Protein AF-A0A2T4VRH9-F1 (afdb_monomer_lite)

Structure (mmCIF, N/CA/C/O backbone):
data_AF-A0A2T4VRH9-F1
#
_entry.id   AF-A0A2T4VRH9-F1
#
loop_
_atom_site.group_PDB
_atom_site.id
_atom_site.type_symbol
_atom_site.label_atom_id
_atom_site.label_alt_id
_atom_site.label_comp_id
_atom_site.label_asym_id
_atom_site.label_entity_id
_atom_site.label_seq_id
_atom_site.pdbx_PDB_ins_code
_atom_site.Cartn_x
_atom_site.Cartn_y
_atom_site.Cartn_z
_atom_site.occupancy
_atom_site.B_iso_or_equiv
_atom_site.auth_seq_id
_atom_site.auth_comp_id
_atom_site.auth_asym_id
_atom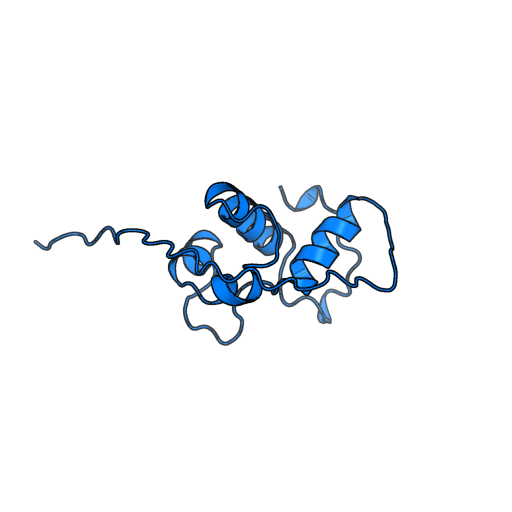_site.auth_atom_id
_atom_site.pdbx_PDB_model_num
ATOM 1 N N . MET A 1 1 ? -7.687 -0.387 -12.146 1.00 57.81 1 MET A N 1
ATOM 2 C CA . MET A 1 1 ? -6.963 0.775 -11.576 1.00 57.81 1 MET A CA 1
ATOM 3 C C . MET A 1 1 ? -5.468 0.502 -11.427 1.00 57.81 1 MET A C 1
ATOM 5 O O . MET A 1 1 ? -4.696 1.220 -12.039 1.00 57.81 1 MET A O 1
ATOM 9 N N . ALA A 1 2 ? -5.035 -0.546 -10.714 1.00 66.88 2 ALA A N 1
ATOM 10 C CA . ALA A 1 2 ? -3.599 -0.828 -10.547 1.00 66.88 2 ALA A CA 1
ATOM 11 C C . ALA A 1 2 ? -2.840 -1.174 -11.846 1.00 66.88 2 ALA A C 1
ATOM 13 O O . ALA A 1 2 ? -1.658 -0.877 -11.940 1.00 66.88 2 ALA A O 1
ATOM 14 N N . ALA A 1 3 ? -3.512 -1.731 -12.862 1.00 74.62 3 ALA A N 1
ATOM 15 C CA . ALA A 1 3 ? -2.897 -2.069 -14.153 1.00 74.62 3 ALA A CA 1
ATOM 16 C C . ALA A 1 3 ? -2.304 -0.860 -14.909 1.00 74.62 3 ALA A C 1
ATOM 18 O O . ALA A 1 3 ? -1.470 -1.041 -15.788 1.00 74.62 3 ALA A O 1
ATOM 19 N N . CYS A 1 4 ? -2.714 0.366 -14.563 1.00 80.94 4 CYS A N 1
ATOM 20 C CA . CYS A 1 4 ? -2.211 1.593 -15.183 1.00 80.94 4 CYS A CA 1
ATOM 21 C C . CYS A 1 4 ? -0.921 2.118 -14.527 1.00 80.94 4 CYS A C 1
ATOM 23 O O . CYS A 1 4 ? -0.368 3.106 -15.000 1.00 80.94 4 CYS A O 1
ATOM 25 N N . ILE A 1 5 ? -0.469 1.508 -13.425 1.00 81.88 5 ILE A N 1
ATOM 26 C CA . ILE A 1 5 ? 0.742 1.903 -12.699 1.00 81.88 5 ILE A CA 1
ATOM 27 C C . ILE A 1 5 ? 1.784 0.803 -12.916 1.00 81.88 5 ILE A C 1
ATOM 29 O O . ILE A 1 5 ? 1.669 -0.256 -12.294 1.00 81.88 5 ILE A O 1
ATOM 33 N N . PRO A 1 6 ? 2.798 1.032 -13.772 1.00 81.69 6 PRO A N 1
ATOM 34 C CA . PRO A 1 6 ? 3.869 0.072 -13.978 1.00 81.69 6 PRO A CA 1
ATOM 35 C C . PRO A 1 6 ? 4.541 -0.295 -12.655 1.00 81.69 6 PRO A C 1
ATOM 37 O O . PRO A 1 6 ? 4.851 0.567 -11.824 1.00 81.69 6 PRO A O 1
ATOM 40 N N . ASP A 1 7 ? 4.777 -1.588 -12.464 1.00 86.81 7 ASP A N 1
ATOM 41 C CA . ASP A 1 7 ? 5.459 -2.103 -11.288 1.00 86.81 7 ASP A CA 1
ATOM 42 C C . ASP A 1 7 ? 6.772 -2.776 -11.689 1.00 86.81 7 ASP A C 1
ATOM 44 O O . ASP A 1 7 ? 6.798 -3.939 -12.069 1.00 86.81 7 ASP A O 1
ATOM 48 N N . ALA A 1 8 ? 7.863 -2.010 -11.635 1.00 86.19 8 ALA A N 1
ATOM 49 C CA . ALA A 1 8 ? 9.213 -2.486 -11.940 1.00 86.19 8 ALA A CA 1
ATOM 50 C C . ALA A 1 8 ? 9.922 -3.117 -10.724 1.00 86.19 8 ALA A C 1
ATOM 52 O O . ALA A 1 8 ? 11.122 -3.381 -10.777 1.00 86.19 8 ALA A O 1
ATOM 53 N N . ARG A 1 9 ? 9.217 -3.293 -9.598 1.00 89.06 9 ARG A N 1
ATOM 54 C CA . ARG A 1 9 ? 9.775 -3.928 -8.397 1.00 89.06 9 ARG A CA 1
ATOM 55 C C . ARG A 1 9 ? 9.956 -5.425 -8.647 1.00 89.06 9 ARG A C 1
ATOM 57 O O . ARG A 1 9 ? 9.133 -6.041 -9.315 1.00 89.06 9 ARG A O 1
ATOM 64 N N . ASP A 1 10 ? 10.993 -6.008 -8.053 1.00 90.06 10 ASP A N 1
ATOM 65 C CA . ASP A 1 10 ? 11.158 -7.462 -8.009 1.00 90.06 10 ASP A CA 1
ATOM 66 C C . ASP A 1 10 ? 9.950 -8.094 -7.288 1.00 90.06 10 ASP A C 1
ATOM 68 O O . ASP A 1 10 ? 9.761 -7.804 -6.100 1.00 90.06 10 ASP A O 1
ATOM 72 N N . PRO A 1 11 ? 9.146 -8.947 -7.956 1.00 89.00 11 PRO A N 1
ATOM 73 C CA . PRO A 1 11 ? 7.957 -9.559 -7.366 1.00 89.00 11 PRO A CA 1
ATOM 74 C C . PRO A 1 11 ? 8.237 -10.347 -6.083 1.00 89.00 11 PRO A C 1
ATOM 76 O O . PRO A 1 11 ? 7.381 -10.383 -5.203 1.00 89.00 11 PRO A O 1
ATOM 79 N N . SER A 1 12 ? 9.432 -10.931 -5.938 1.00 91.38 12 SER A N 1
ATOM 80 C CA . SER A 1 12 ? 9.825 -11.679 -4.735 1.00 91.38 12 SER A CA 1
ATOM 81 C C . SER A 1 12 ? 9.992 -10.785 -3.500 1.00 91.38 12 SER A C 1
ATOM 83 O O . SER A 1 12 ? 9.875 -11.248 -2.367 1.00 91.38 12 SER A O 1
ATOM 85 N N . CYS A 1 13 ? 10.206 -9.484 -3.714 1.00 88.50 13 CYS A N 1
ATOM 86 C CA . CYS A 1 13 ? 10.353 -8.474 -2.671 1.00 88.50 13 CYS A CA 1
ATOM 87 C C . CYS A 1 13 ? 9.060 -7.667 -2.432 1.00 88.50 13 CYS A C 1
ATOM 89 O O . CYS A 1 13 ? 9.055 -6.724 -1.631 1.00 88.50 13 CYS A O 1
ATOM 91 N N . VAL A 1 14 ? 7.962 -7.973 -3.138 1.00 91.38 14 VAL A N 1
ATOM 92 C CA . VAL A 1 14 ? 6.704 -7.221 -3.030 1.00 91.38 14 VAL A CA 1
ATOM 93 C C . VAL A 1 14 ? 5.835 -7.786 -1.911 1.00 91.38 14 VAL A C 1
ATOM 95 O O . VAL A 1 14 ? 5.153 -8.790 -2.069 1.00 91.38 14 VAL A O 1
ATOM 98 N N . VAL A 1 15 ? 5.806 -7.064 -0.789 1.00 92.44 15 VAL A N 1
ATOM 99 C CA . VAL A 1 15 ? 4.869 -7.327 0.319 1.00 92.44 15 VAL A CA 1
ATOM 100 C C . VAL A 1 15 ? 3.517 -6.640 0.091 1.00 92.44 15 VAL A C 1
ATOM 102 O O . VAL A 1 15 ? 2.475 -7.207 0.390 1.00 92.44 15 VAL A O 1
ATOM 105 N N . HIS A 1 16 ? 3.532 -5.423 -0.466 1.00 93.62 16 HIS A N 1
ATOM 106 C CA . HIS A 1 16 ? 2.339 -4.596 -0.673 1.00 93.62 16 HIS A CA 1
ATOM 107 C C . HIS A 1 16 ? 2.095 -4.350 -2.161 1.00 93.62 16 HIS A C 1
ATOM 109 O O . HIS A 1 16 ? 2.918 -3.727 -2.857 1.00 93.62 16 HIS A O 1
ATOM 115 N N . THR A 1 17 ? 0.944 -4.811 -2.647 1.00 92.56 17 THR A N 1
ATOM 116 C CA . THR A 1 17 ? 0.557 -4.653 -4.054 1.00 92.56 17 THR A CA 1
ATOM 117 C C . THR A 1 17 ? 0.307 -3.182 -4.395 1.00 92.56 17 THR A C 1
ATOM 119 O O . THR A 1 17 ? -0.052 -2.377 -3.534 1.00 92.56 17 THR A O 1
ATOM 122 N N . ARG A 1 18 ? 0.456 -2.802 -5.673 1.00 92.75 18 ARG A N 1
ATOM 123 C CA . ARG A 1 18 ? 0.088 -1.444 -6.118 1.00 92.75 18 ARG A CA 1
ATOM 124 C C . ARG A 1 18 ? -1.377 -1.126 -5.841 1.00 92.75 18 ARG A C 1
ATOM 126 O O . ARG A 1 18 ? -1.690 0.005 -5.489 1.00 92.75 18 ARG A O 1
ATOM 133 N N . LEU A 1 19 ? -2.261 -2.114 -5.970 1.00 93.44 19 LEU A N 1
ATOM 134 C CA . LEU A 1 19 ? -3.683 -1.936 -5.692 1.00 93.44 19 LEU A CA 1
ATOM 135 C C . LEU A 1 19 ? -3.935 -1.581 -4.223 1.00 93.44 19 LEU A C 1
ATOM 137 O O . LEU A 1 19 ? -4.646 -0.617 -3.953 1.00 93.44 19 LEU A O 1
ATOM 141 N N . GLU A 1 20 ? -3.325 -2.321 -3.296 1.00 95.00 20 GLU A N 1
ATOM 142 C CA . GLU A 1 20 ? -3.408 -2.049 -1.857 1.00 95.00 20 GLU A CA 1
ATOM 143 C C . GLU A 1 20 ? -2.881 -0.647 -1.529 1.00 95.00 20 GLU A C 1
ATOM 145 O O . GLU A 1 20 ? -3.575 0.137 -0.887 1.00 95.00 20 GLU A O 1
ATOM 150 N N . GLN A 1 21 ? -1.694 -0.293 -2.035 1.00 94.56 21 GLN A N 1
ATOM 151 C CA . GLN A 1 21 ? -1.086 1.017 -1.782 1.00 94.56 21 GLN A CA 1
ATOM 152 C C . GLN A 1 21 ? -1.950 2.175 -2.297 1.00 94.56 21 GLN A C 1
ATOM 154 O O . GLN A 1 21 ? -2.090 3.193 -1.621 1.00 94.56 21 GLN A O 1
ATOM 159 N N . VAL A 1 22 ? -2.548 2.027 -3.485 1.00 94.31 22 VAL A N 1
ATOM 160 C CA . VAL A 1 22 ? -3.437 3.042 -4.069 1.00 94.31 22 VAL A CA 1
ATOM 161 C C . VAL A 1 22 ? -4.725 3.172 -3.261 1.00 94.31 22 VAL A C 1
ATOM 163 O O . VAL A 1 22 ? -5.135 4.292 -2.970 1.00 94.31 22 VAL A O 1
ATOM 166 N N . ARG A 1 23 ? -5.343 2.058 -2.855 1.00 95.19 23 ARG A N 1
ATOM 167 C CA . ARG A 1 23 ? -6.539 2.071 -1.997 1.00 95.19 23 ARG A CA 1
ATOM 168 C C . ARG A 1 23 ? -6.266 2.764 -0.674 1.00 95.19 23 ARG A C 1
ATOM 170 O O . ARG A 1 23 ? -6.962 3.717 -0.336 1.00 95.19 23 ARG A O 1
ATOM 177 N N . GLN A 1 24 ? -5.203 2.345 0.012 1.00 95.44 24 GLN A N 1
ATOM 178 C CA . GLN A 1 24 ? -4.766 2.964 1.257 1.00 95.44 24 GLN A CA 1
ATOM 179 C C . GLN A 1 24 ? -4.613 4.473 1.083 1.00 95.44 24 GLN A C 1
ATOM 181 O O . GLN A 1 24 ? -5.078 5.238 1.927 1.00 95.44 24 GLN A O 1
ATOM 186 N N . ARG A 1 25 ? -4.010 4.915 -0.025 1.00 93.56 25 ARG A N 1
ATOM 187 C CA . ARG A 1 25 ? -3.800 6.338 -0.267 1.00 93.56 25 ARG A CA 1
ATOM 188 C C . ARG A 1 25 ? -5.092 7.100 -0.527 1.00 93.56 25 ARG A C 1
ATOM 190 O O . ARG A 1 25 ? -5.288 8.157 0.061 1.00 93.56 25 ARG A O 1
ATOM 197 N N . VAL A 1 26 ? -5.979 6.559 -1.358 1.00 93.56 26 VAL A N 1
ATOM 198 C CA . VAL A 1 26 ? -7.290 7.163 -1.636 1.00 93.56 26 VAL A CA 1
ATOM 199 C C . VAL A 1 26 ? -8.099 7.322 -0.350 1.00 93.56 26 VAL A C 1
ATOM 201 O O . VAL A 1 26 ? -8.645 8.395 -0.107 1.00 93.56 26 VAL A O 1
ATOM 204 N N . TYR A 1 27 ? -8.119 6.303 0.510 1.00 95.06 27 TYR A N 1
ATOM 205 C CA . TYR A 1 27 ? -8.833 6.385 1.782 1.00 95.06 27 TYR A CA 1
ATOM 206 C C . TYR A 1 27 ? -8.182 7.356 2.764 1.00 95.06 27 TYR A C 1
ATOM 208 O O . TYR A 1 27 ? -8.890 8.125 3.399 1.00 95.06 27 TYR A O 1
ATOM 216 N N . GLN A 1 28 ? -6.852 7.393 2.855 1.00 93.19 28 GLN A N 1
ATOM 217 C CA . GLN A 1 28 ? -6.160 8.379 3.692 1.00 93.19 28 GLN A CA 1
ATOM 218 C C . GLN A 1 28 ? -6.451 9.817 3.247 1.00 93.19 28 GLN A C 1
ATOM 220 O O . GLN A 1 28 ? -6.745 10.652 4.094 1.00 93.19 28 GLN A O 1
ATOM 225 N N . MET A 1 29 ? -6.460 10.095 1.939 1.00 90.38 29 MET A N 1
ATOM 226 C CA . MET A 1 29 ? -6.857 11.409 1.420 1.00 90.38 29 MET A CA 1
ATOM 227 C C . MET A 1 29 ? -8.314 11.738 1.772 1.00 90.38 29 MET A C 1
ATOM 229 O O . MET A 1 29 ? -8.598 12.841 2.230 1.00 90.38 29 MET A O 1
ATOM 233 N N . ALA A 1 30 ? -9.231 10.775 1.627 1.00 91.06 30 ALA A N 1
ATOM 234 C CA . ALA A 1 30 ? -10.639 10.958 1.988 1.00 91.06 30 ALA A CA 1
ATOM 235 C C . ALA A 1 30 ? -10.857 11.202 3.496 1.00 91.06 30 ALA A C 1
ATOM 237 O O . ALA A 1 30 ? -11.816 11.865 3.877 1.00 91.06 30 ALA A O 1
ATOM 238 N N . LEU A 1 31 ? -9.964 10.690 4.347 1.00 87.69 31 LEU A N 1
ATOM 239 C CA . LEU A 1 31 ? -9.975 10.889 5.799 1.00 87.69 31 LEU A CA 1
ATOM 240 C C . LEU A 1 31 ? -9.279 12.189 6.248 1.00 87.69 31 LEU A C 1
ATOM 242 O O . LEU A 1 31 ? -9.229 12.460 7.445 1.00 87.69 31 LEU A O 1
ATOM 246 N N . GLY A 1 32 ? -8.749 12.992 5.317 1.00 86.94 32 GLY A N 1
ATOM 247 C CA . GLY A 1 32 ? -8.032 14.238 5.618 1.00 86.94 32 GLY A CA 1
ATOM 248 C C . GLY A 1 32 ? -6.535 14.065 5.905 1.00 86.94 32 GLY A C 1
ATOM 249 O O . GLY A 1 32 ? -5.873 15.024 6.289 1.00 86.94 32 GLY A O 1
ATOM 250 N N . SER A 1 33 ? -5.974 12.872 5.693 1.00 83.00 33 SER A N 1
ATOM 251 C CA . SER A 1 33 ? -4.527 12.619 5.760 1.00 83.00 33 SER A CA 1
ATOM 252 C C . SER A 1 33 ? -3.878 12.884 4.396 1.00 83.00 33 SER A C 1
ATOM 254 O O . SER A 1 33 ? -3.532 11.970 3.634 1.00 83.00 33 SER A O 1
ATOM 256 N N . GLU A 1 34 ? -3.742 14.172 4.081 1.00 79.75 34 GLU A N 1
ATOM 257 C CA . GLU A 1 34 ? -3.223 14.679 2.804 1.00 79.75 34 GLU A CA 1
ATOM 258 C C . GLU A 1 34 ? -1.738 14.382 2.608 1.00 79.75 34 GLU A C 1
ATOM 260 O O . GLU A 1 34 ? -1.327 14.017 1.511 1.00 79.75 34 GLU A O 1
ATOM 265 N N . ASP A 1 35 ? -0.940 14.440 3.672 1.00 76.81 35 ASP A N 1
ATOM 266 C CA . ASP A 1 35 ? 0.468 14.059 3.654 1.00 76.81 35 ASP A CA 1
ATOM 267 C C . ASP A 1 35 ? 0.605 12.616 4.157 1.00 76.81 35 ASP A C 1
ATOM 269 O O . ASP A 1 35 ? -0.046 12.217 5.116 1.00 76.81 35 ASP A O 1
ATOM 273 N N . CYS A 1 36 ? 1.468 11.789 3.554 1.00 80.81 36 CYS A N 1
ATOM 274 C CA . CYS A 1 36 ? 1.672 10.392 3.988 1.00 80.81 36 CYS A CA 1
ATOM 275 C C . CYS A 1 36 ? 2.157 10.238 5.458 1.00 80.81 36 CYS A C 1
ATOM 277 O O . CYS A 1 36 ? 2.430 9.120 5.894 1.00 80.81 36 CYS A O 1
ATOM 279 N N . ASN A 1 37 ? 2.342 11.322 6.217 1.00 85.25 37 ASN A N 1
ATOM 280 C CA . ASN A 1 37 ? 2.940 11.345 7.556 1.00 85.25 37 ASN A CA 1
ATOM 281 C C . ASN A 1 37 ? 2.221 10.434 8.570 1.00 85.25 37 ASN A C 1
ATOM 283 O O . ASN A 1 37 ? 2.895 9.763 9.353 1.00 85.25 37 ASN A O 1
ATOM 287 N N . ASP A 1 38 ? 0.895 10.337 8.495 1.00 88.38 38 ASP A N 1
ATOM 288 C CA . ASP A 1 38 ? 0.076 9.537 9.408 1.00 88.38 38 ASP A CA 1
ATOM 289 C C . ASP A 1 38 ? 0.051 8.053 9.034 1.00 88.38 38 ASP A C 1
ATOM 291 O O . ASP A 1 38 ? -0.358 7.209 9.833 1.00 88.38 38 ASP A O 1
ATOM 295 N N . ALA A 1 39 ? 0.542 7.687 7.845 1.00 91.56 39 ALA A N 1
ATOM 296 C CA . ALA A 1 39 ? 0.480 6.315 7.350 1.00 91.56 39 ALA A CA 1
ATOM 297 C C . ALA A 1 39 ? 1.232 5.316 8.241 1.00 91.56 39 ALA A C 1
ATOM 299 O O . ALA A 1 39 ? 0.894 4.135 8.252 1.00 91.56 39 ALA A O 1
ATOM 300 N N . HIS A 1 40 ? 2.238 5.763 9.002 1.00 90.69 40 HIS A N 1
ATOM 301 C CA . HIS A 1 40 ? 2.914 4.894 9.967 1.00 90.69 40 HIS A CA 1
ATOM 302 C C . HIS A 1 40 ? 1.990 4.454 11.110 1.00 90.69 40 HIS A C 1
ATOM 304 O O . HIS A 1 40 ? 2.086 3.311 11.544 1.00 90.69 40 HIS A O 1
ATOM 310 N N . THR A 1 41 ? 1.092 5.329 11.559 1.00 90.50 41 THR A N 1
ATOM 311 C CA . THR A 1 41 ? 0.112 5.025 12.607 1.00 90.50 41 THR A CA 1
ATOM 312 C C . THR A 1 41 ? -1.103 4.329 12.001 1.00 90.50 41 THR A C 1
ATOM 314 O O . THR A 1 41 ? -1.461 3.227 12.408 1.00 90.50 41 THR A O 1
ATOM 317 N N . LEU A 1 42 ? -1.672 4.913 10.941 1.00 92.00 42 LEU A N 1
ATOM 318 C CA . LEU A 1 42 ? -2.911 4.447 10.318 1.00 92.00 42 LEU A CA 1
ATOM 319 C C . LEU A 1 42 ? -2.813 3.041 9.716 1.00 92.00 42 LEU A C 1
ATOM 321 O O . LEU A 1 42 ? -3.829 2.375 9.547 1.00 92.00 42 LEU A O 1
ATOM 325 N N . ARG A 1 43 ? -1.608 2.547 9.406 1.00 93.31 43 ARG A N 1
ATOM 326 C CA . ARG A 1 43 ? -1.436 1.188 8.867 1.00 93.31 43 ARG A CA 1
ATOM 327 C C . ARG A 1 43 ? -1.933 0.073 9.794 1.00 93.31 43 ARG A C 1
ATOM 329 O O . ARG A 1 43 ? -2.110 -1.054 9.327 1.00 93.31 43 ARG A O 1
ATOM 336 N N . HIS A 1 44 ? -2.100 0.373 11.082 1.00 93.69 44 HIS A N 1
ATOM 337 C CA . HIS A 1 44 ? -2.576 -0.550 12.109 1.00 93.69 44 HIS A CA 1
ATOM 338 C C . HIS A 1 44 ? -4.067 -0.383 12.434 1.00 93.69 44 HIS A C 1
ATOM 340 O O . HIS A 1 44 ? -4.598 -1.175 13.206 1.00 93.69 44 HIS A O 1
ATOM 346 N N . GLU A 1 45 ? -4.744 0.607 11.847 1.00 93.44 45 GLU A N 1
ATOM 347 C CA . GLU A 1 45 ? -6.169 0.836 12.078 1.00 93.44 45 GLU A CA 1
ATOM 348 C C . GLU A 1 45 ? -7.006 -0.238 11.381 1.00 93.44 45 GLU A C 1
ATOM 350 O O . GLU A 1 45 ? -7.013 -0.334 10.149 1.00 93.44 45 GLU A O 1
ATOM 355 N N . SER A 1 46 ? -7.753 -1.025 12.161 1.00 94.06 46 SER A N 1
ATOM 356 C CA . SER A 1 46 ? -8.547 -2.148 11.649 1.00 94.06 46 SER A CA 1
ATOM 357 C C . SER A 1 46 ? -9.559 -1.710 10.589 1.00 94.06 46 SER A C 1
ATOM 359 O O . SER A 1 46 ? -9.750 -2.408 9.598 1.00 94.06 46 SER A O 1
ATOM 361 N N . ALA A 1 47 ? -10.170 -0.530 10.744 1.00 93.12 47 ALA A N 1
ATOM 362 C CA . ALA A 1 47 ? -11.116 0.006 9.764 1.00 93.12 47 ALA A CA 1
ATOM 363 C C . ALA A 1 47 ? -10.447 0.285 8.408 1.00 93.12 47 ALA A C 1
ATOM 365 O O . ALA A 1 47 ? -11.003 -0.042 7.359 1.00 93.12 47 ALA A O 1
ATOM 366 N N . LEU A 1 48 ? -9.233 0.844 8.421 1.00 93.44 48 LEU A N 1
ATOM 367 C CA . LEU A 1 48 ? -8.487 1.120 7.196 1.00 93.44 48 LEU A CA 1
ATOM 368 C C . LEU A 1 48 ? -7.976 -0.173 6.549 1.00 93.44 48 LEU A C 1
ATOM 370 O O . LEU A 1 48 ? -7.988 -0.287 5.325 1.00 93.44 48 LEU A O 1
ATOM 374 N N . GLN A 1 49 ? -7.565 -1.154 7.359 1.00 94.62 49 GLN A N 1
ATOM 375 C CA . GLN A 1 49 ? -7.176 -2.486 6.890 1.00 94.62 49 GLN A CA 1
ATOM 376 C C . GLN A 1 49 ? -8.341 -3.172 6.170 1.00 94.62 49 GLN A C 1
ATOM 378 O O . GLN A 1 49 ? -8.186 -3.549 5.011 1.00 94.62 49 GLN A O 1
ATOM 383 N N . VAL A 1 50 ? -9.526 -3.218 6.792 1.00 95.31 50 VAL A N 1
ATOM 384 C CA . VAL A 1 50 ? -10.742 -3.779 6.180 1.00 95.31 50 VAL A CA 1
ATOM 385 C C . VAL A 1 50 ? -11.097 -3.054 4.884 1.00 95.31 50 VAL A C 1
ATOM 387 O O . VAL A 1 50 ? -11.350 -3.708 3.877 1.00 95.31 50 VAL A O 1
ATOM 390 N N . ALA A 1 51 ? -11.061 -1.718 4.869 1.00 94.75 51 ALA A N 1
ATOM 391 C CA . ALA A 1 51 ? -11.344 -0.943 3.659 1.00 94.75 51 ALA A CA 1
ATOM 392 C C . ALA A 1 51 ? -10.382 -1.273 2.501 1.00 94.75 51 ALA A C 1
ATOM 394 O O . ALA A 1 51 ? -10.757 -1.179 1.335 1.00 94.75 51 ALA A O 1
ATOM 395 N N . CYS A 1 52 ? -9.146 -1.672 2.808 1.00 95.12 52 CYS A N 1
ATOM 396 C CA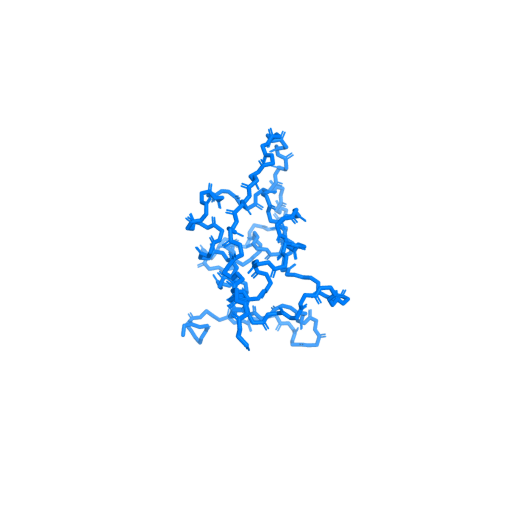 . CYS A 1 52 ? -8.129 -2.036 1.822 1.00 95.12 52 CYS A CA 1
ATOM 397 C C . CYS A 1 52 ? -8.117 -3.530 1.447 1.00 95.12 52 CYS A C 1
ATOM 399 O O . CYS A 1 52 ? -7.204 -3.938 0.729 1.00 95.12 52 CYS A O 1
ATOM 401 N N . ASP A 1 53 ? -9.095 -4.324 1.895 1.00 93.81 53 ASP A N 1
ATOM 402 C CA . ASP A 1 53 ? -9.127 -5.792 1.779 1.00 93.81 53 ASP A CA 1
ATOM 403 C C . ASP A 1 53 ? -7.963 -6.499 2.512 1.00 93.81 53 ASP A C 1
ATOM 405 O O . ASP A 1 53 ? -7.496 -7.561 2.099 1.00 93.81 53 ASP A O 1
ATOM 409 N N . VAL A 1 54 ? -7.475 -5.917 3.613 1.00 92.75 54 VAL A N 1
ATOM 410 C CA . VAL A 1 54 ? -6.430 -6.494 4.472 1.00 92.75 54 VAL A CA 1
ATOM 411 C C . VAL A 1 54 ? -7.040 -7.012 5.769 1.00 92.75 54 VAL A C 1
ATOM 413 O O . VAL A 1 54 ? -7.810 -6.319 6.434 1.00 92.75 54 VAL A O 1
ATOM 416 N N . VAL A 1 55 ? -6.664 -8.234 6.156 1.00 92.81 55 VAL A N 1
ATOM 417 C CA . VAL A 1 55 ? -7.121 -8.854 7.407 1.00 92.81 55 VAL A CA 1
ATOM 418 C C . VAL A 1 55 ? -6.548 -8.092 8.609 1.00 92.81 55 VAL A C 1
ATOM 420 O O . VAL A 1 55 ? -5.317 -7.973 8.718 1.00 92.81 55 VAL A O 1
ATOM 423 N N . PRO A 1 56 ? -7.402 -7.608 9.531 1.00 91.06 56 PRO A N 1
ATOM 424 C CA . PRO A 1 56 ? -6.932 -6.929 10.725 1.00 91.06 56 PRO A CA 1
ATOM 425 C C . PRO A 1 56 ? -6.088 -7.810 11.634 1.00 91.06 56 PRO A C 1
ATOM 427 O O . PRO A 1 56 ? -6.275 -9.022 11.686 1.00 91.06 56 PRO A O 1
ATOM 430 N N . HIS A 1 57 ? -5.159 -7.192 12.366 1.00 84.62 57 HIS A N 1
ATOM 431 C CA . HIS A 1 57 ? -4.230 -7.885 13.275 1.00 84.62 57 HIS A CA 1
ATOM 432 C C . HIS A 1 57 ? -3.341 -8.950 12.605 1.00 84.62 57 HIS A C 1
ATOM 434 O O . HIS A 1 57 ? -2.707 -9.749 13.295 1.00 84.62 57 HIS A O 1
ATOM 440 N N . SER A 1 58 ? -3.258 -8.959 11.271 1.00 82.88 58 SER A N 1
ATOM 441 C CA . SER A 1 58 ? -2.295 -9.791 10.555 1.00 82.88 58 SER A CA 1
ATOM 442 C C . SER A 1 58 ? -0.857 -9.338 10.831 1.00 82.88 58 SER A C 1
ATOM 444 O O . SER A 1 58 ? -0.592 -8.196 11.218 1.00 82.88 58 SER A O 1
ATOM 446 N N . SER A 1 59 ? 0.099 -10.240 10.605 1.00 85.44 59 SER A N 1
ATOM 447 C CA . SER A 1 59 ? 1.531 -9.951 10.755 1.00 85.44 59 SER A CA 1
ATOM 448 C C . SER A 1 59 ? 2.053 -8.914 9.751 1.00 85.44 59 SER A C 1
ATOM 450 O O . SER A 1 59 ? 3.128 -8.355 9.967 1.00 85.44 59 SER A O 1
ATOM 452 N N . SER A 1 60 ? 1.301 -8.631 8.679 1.00 88.12 60 SER A N 1
ATOM 453 C CA . SER A 1 60 ? 1.654 -7.666 7.635 1.00 88.12 60 SER A CA 1
ATOM 454 C C . SER A 1 60 ? 0.623 -6.527 7.568 1.00 88.12 60 SER A C 1
ATOM 456 O O . SER A 1 60 ? -0.337 -6.598 6.800 1.00 88.12 60 SER A O 1
ATOM 458 N N . PRO A 1 61 ? 0.791 -5.462 8.375 1.00 93.44 61 PRO A N 1
ATOM 459 C CA . PRO A 1 61 ? -0.075 -4.286 8.318 1.00 93.44 61 PRO A CA 1
ATOM 460 C C . PRO A 1 61 ? 0.163 -3.510 7.020 1.00 93.44 61 PRO A C 1
ATOM 462 O O . PRO A 1 61 ? 1.220 -3.658 6.410 1.00 93.44 61 PRO A O 1
ATOM 465 N N . LEU A 1 62 ? -0.759 -2.613 6.651 1.00 95.75 62 LEU A N 1
ATOM 466 C CA . LEU A 1 62 ? -0.707 -1.807 5.418 1.00 95.75 62 LEU A CA 1
ATOM 467 C C . LEU A 1 62 ? 0.639 -1.100 5.187 1.00 95.75 62 LEU A C 1
ATOM 469 O O . LEU A 1 62 ? 1.470 -0.973 6.091 1.00 95.75 62 LEU A O 1
ATOM 473 N N . SER A 1 63 ? 0.855 -0.572 3.983 1.00 95.25 63 SER A N 1
ATOM 474 C CA . SER A 1 63 ? 2.110 0.101 3.643 1.00 95.25 63 SER A CA 1
ATOM 475 C C . SER A 1 63 ? 2.464 1.228 4.616 1.00 95.25 63 SER A C 1
ATOM 477 O O . SER A 1 63 ? 1.647 2.069 4.990 1.00 95.25 63 SER A O 1
ATOM 479 N N . SER A 1 64 ? 3.733 1.255 5.015 1.00 93.12 64 SER A N 1
ATOM 480 C CA . SER A 1 64 ? 4.304 2.336 5.813 1.00 93.12 64 SER A CA 1
ATOM 481 C C . SER A 1 64 ? 4.469 3.623 4.995 1.00 93.12 64 SER A C 1
ATOM 483 O O . SER A 1 64 ? 4.545 3.591 3.765 1.00 93.12 64 SER A O 1
ATOM 485 N N . GLN A 1 65 ? 4.628 4.758 5.681 1.00 93.69 65 GLN A N 1
ATOM 486 C CA . GLN A 1 65 ? 4.916 6.059 5.067 1.00 93.69 65 GLN A CA 1
ATOM 487 C C . GLN A 1 65 ? 6.034 6.034 3.993 1.00 93.69 65 GLN A C 1
ATOM 489 O O . GLN A 1 65 ? 5.775 6.503 2.882 1.00 93.69 65 GLN A O 1
ATOM 494 N N . PRO A 1 66 ? 7.235 5.454 4.220 1.00 91.06 66 PRO A N 1
ATOM 495 C CA . PRO A 1 66 ? 8.279 5.431 3.189 1.00 91.06 66 PRO A CA 1
ATOM 496 C C . PRO A 1 66 ? 7.904 4.561 1.984 1.00 91.06 66 PRO A C 1
ATOM 498 O O . PRO A 1 66 ? 8.368 4.789 0.868 1.00 91.06 66 PRO A O 1
ATOM 501 N N . THR A 1 67 ? 7.049 3.560 2.186 1.00 91.94 67 THR A N 1
ATOM 502 C CA . THR A 1 67 ? 6.564 2.693 1.112 1.00 91.94 67 THR A CA 1
ATOM 503 C C . THR A 1 67 ? 5.572 3.427 0.210 1.00 91.94 67 THR A C 1
ATOM 505 O O . THR A 1 67 ? 5.699 3.335 -1.011 1.00 91.94 67 THR A O 1
ATOM 508 N N . LEU A 1 68 ? 4.661 4.215 0.787 1.00 92.69 68 LEU A N 1
ATOM 509 C CA . LEU A 1 68 ? 3.749 5.077 0.027 1.00 92.69 68 LEU A CA 1
ATOM 510 C C . LEU A 1 68 ? 4.487 6.226 -0.672 1.00 92.69 68 LEU A C 1
ATOM 512 O O . LEU A 1 68 ? 4.236 6.490 -1.842 1.00 92.69 68 LEU A O 1
ATOM 516 N N . CYS A 1 69 ? 5.481 6.833 -0.021 1.00 89.94 69 CYS A N 1
ATOM 517 C CA . CYS A 1 69 ? 6.302 7.867 -0.653 1.00 89.94 69 CYS A CA 1
ATOM 518 C C . CYS A 1 69 ? 7.047 7.333 -1.894 1.00 89.94 69 CYS A C 1
ATOM 520 O O . CYS A 1 69 ? 7.120 7.999 -2.926 1.00 89.94 69 CYS A O 1
ATOM 522 N N . ARG A 1 70 ? 7.554 6.091 -1.848 1.00 89.38 70 ARG A N 1
ATOM 523 C CA . ARG A 1 70 ? 8.131 5.429 -3.033 1.00 89.38 70 ARG A CA 1
ATOM 524 C C . ARG A 1 70 ? 7.103 5.170 -4.133 1.00 89.38 70 ARG A C 1
ATOM 526 O O . ARG A 1 70 ? 7.470 5.245 -5.300 1.00 89.38 70 ARG A O 1
ATOM 533 N N . LEU A 1 71 ? 5.849 4.853 -3.798 1.00 90.44 71 LEU A N 1
ATOM 534 C CA . LEU A 1 71 ? 4.772 4.782 -4.793 1.00 90.44 71 LEU A CA 1
ATOM 535 C C . LEU A 1 71 ? 4.585 6.137 -5.482 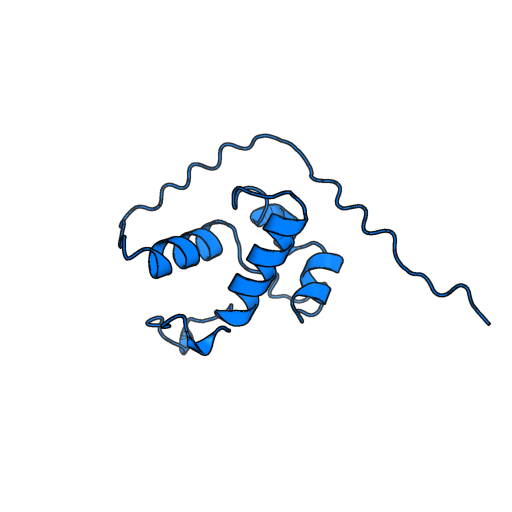1.00 90.44 71 LEU A C 1
ATOM 537 O O . LEU A 1 71 ? 4.637 6.190 -6.707 1.00 90.44 71 LEU A O 1
ATOM 541 N N . GLU A 1 72 ? 4.413 7.211 -4.714 1.00 88.75 72 GLU A N 1
ATOM 542 C CA . GLU A 1 72 ? 4.179 8.559 -5.252 1.00 88.75 72 GLU A CA 1
ATOM 543 C C . GLU A 1 72 ? 5.338 9.016 -6.155 1.00 88.75 72 GLU A C 1
ATOM 545 O O . GLU A 1 72 ? 5.114 9.538 -7.249 1.00 88.75 72 GLU A O 1
ATOM 550 N N . ASN A 1 73 ? 6.580 8.724 -5.754 1.00 86.06 73 ASN A N 1
ATOM 551 C CA . ASN A 1 73 ? 7.773 9.018 -6.552 1.00 86.06 73 ASN A CA 1
ATOM 552 C C . ASN A 1 73 ? 7.945 8.115 -7.784 1.00 86.06 73 ASN A C 1
ATOM 554 O O . ASN A 1 73 ? 8.523 8.523 -8.787 1.00 86.06 73 ASN A O 1
ATOM 558 N N . ALA A 1 74 ? 7.430 6.886 -7.752 1.00 84.19 74 ALA A N 1
ATOM 559 C CA . ALA A 1 74 ? 7.454 6.024 -8.931 1.00 84.19 74 ALA A CA 1
ATOM 560 C C . ALA A 1 74 ? 6.490 6.523 -10.021 1.00 84.19 74 ALA A C 1
ATOM 562 O O . ALA A 1 74 ? 6.789 6.394 -11.204 1.00 84.19 74 ALA A O 1
ATOM 563 N N . VAL A 1 75 ? 5.353 7.112 -9.634 1.00 80.62 75 VAL A N 1
ATOM 564 C CA . VAL A 1 75 ? 4.348 7.632 -10.578 1.00 80.62 75 VAL A CA 1
ATOM 565 C C . VAL A 1 75 ? 4.773 8.974 -11.184 1.00 80.62 75 VAL A C 1
ATOM 567 O O . VAL A 1 75 ? 4.481 9.240 -12.345 1.00 80.62 75 VAL A O 1
ATOM 570 N N . ASN A 1 76 ? 5.487 9.817 -10.431 1.00 71.56 76 ASN A N 1
ATOM 571 C CA . ASN A 1 76 ? 5.898 11.149 -10.891 1.00 71.56 76 ASN A CA 1
ATOM 572 C C . ASN A 1 76 ? 7.194 11.163 -11.737 1.00 71.56 76 ASN A C 1
ATOM 574 O O . ASN A 1 76 ? 7.640 12.235 -12.150 1.00 71.56 76 ASN A O 1
ATOM 578 N N . GLY A 1 77 ? 7.814 10.000 -11.982 1.00 61.19 77 GLY A N 1
ATOM 579 C CA . GLY A 1 77 ? 9.040 9.869 -12.778 1.00 61.19 77 GLY A CA 1
ATOM 580 C C . GLY A 1 77 ? 10.296 10.465 -12.129 1.00 61.19 77 GLY A C 1
ATOM 581 O O . GLY A 1 77 ? 11.360 10.478 -12.747 1.00 61.19 77 GLY A O 1
ATOM 582 N N . ARG A 1 78 ? 10.217 10.950 -10.883 1.00 54.38 78 ARG A N 1
ATOM 583 C CA . ARG A 1 78 ? 11.379 11.430 -10.136 1.00 54.38 78 ARG A CA 1
ATOM 584 C C . ARG A 1 78 ? 11.955 10.264 -9.352 1.00 54.38 78 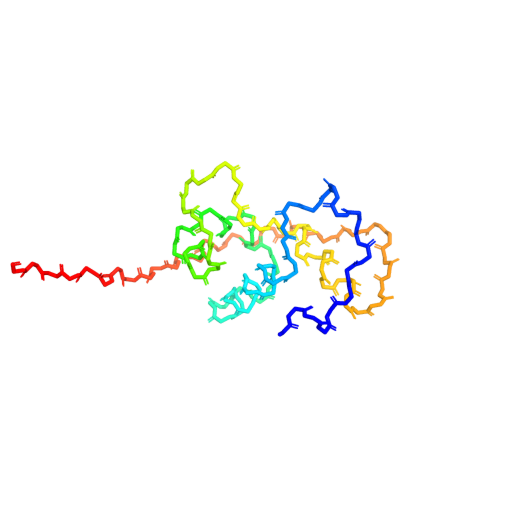ARG A C 1
ATOM 586 O O . ARG A 1 78 ? 11.579 9.999 -8.214 1.00 54.38 78 ARG A O 1
ATOM 593 N N . ALA A 1 79 ? 12.932 9.598 -9.956 1.00 48.53 79 ALA A N 1
ATOM 594 C CA . ALA A 1 79 ? 13.857 8.731 -9.238 1.00 48.53 79 ALA A CA 1
ATOM 595 C C . ALA A 1 79 ? 14.780 9.584 -8.345 1.00 48.53 79 ALA A C 1
ATOM 597 O O . ALA A 1 79 ? 15.985 9.668 -8.563 1.00 48.53 79 ALA A O 1
ATOM 598 N N . THR A 1 80 ? 14.234 10.274 -7.344 1.00 46.84 80 THR A N 1
ATOM 599 C CA . THR A 1 80 ? 15.050 10.903 -6.308 1.00 46.84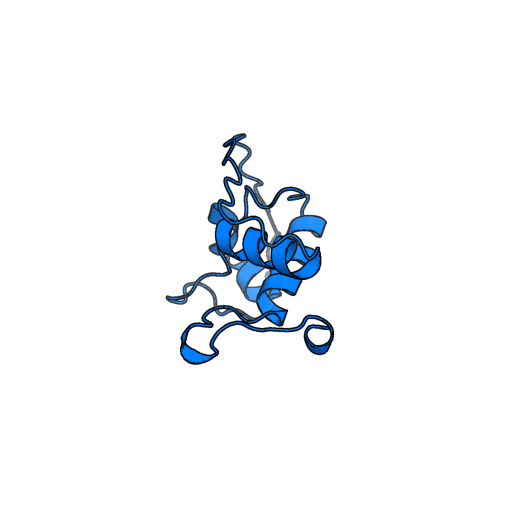 80 THR A CA 1
ATOM 600 C C . THR A 1 80 ? 15.543 9.811 -5.367 1.00 46.84 80 THR A C 1
ATOM 602 O O . THR A 1 80 ? 14.909 9.458 -4.371 1.00 46.84 80 THR A O 1
ATOM 605 N N . GLY A 1 81 ? 16.716 9.262 -5.694 1.00 47.62 81 GLY A N 1
ATOM 606 C CA . GLY A 1 81 ? 17.591 8.663 -4.693 1.00 47.62 81 GLY A CA 1
ATOM 607 C C . GLY A 1 81 ? 17.750 9.647 -3.529 1.00 47.62 81 GLY A C 1
ATOM 608 O O . GLY A 1 81 ? 17.947 10.837 -3.752 1.00 47.62 81 GLY A O 1
ATOM 609 N N . HIS A 1 82 ? 17.621 9.146 -2.299 1.00 47.56 82 HIS A N 1
ATOM 610 C CA . HIS A 1 82 ? 17.501 9.911 -1.046 1.00 47.56 82 HIS A CA 1
ATOM 611 C C . HIS A 1 82 ? 16.138 10.587 -0.812 1.00 47.56 82 HIS A C 1
ATOM 613 O O . HIS A 1 82 ? 16.024 11.800 -0.637 1.00 47.56 82 HIS A O 1
ATOM 619 N N . GLY A 1 83 ? 15.088 9.770 -0.700 1.00 41.59 83 GLY A N 1
ATOM 620 C CA . GLY A 1 83 ? 13.795 10.175 -0.148 1.00 41.59 83 GLY A CA 1
ATOM 621 C C . GLY A 1 83 ? 13.879 10.487 1.348 1.00 41.59 83 GLY A C 1
ATOM 622 O O . GLY A 1 83 ? 13.439 9.700 2.179 1.00 41.59 83 GLY A O 1
ATOM 623 N N . SER A 1 84 ? 14.414 11.654 1.708 1.00 49.50 84 SER A N 1
ATOM 624 C CA . SER A 1 84 ? 14.129 12.268 3.005 1.00 49.50 84 SER A CA 1
ATOM 625 C C . SER A 1 84 ? 12.740 12.900 2.933 1.00 49.50 84 SER A C 1
ATOM 627 O O . SER A 1 84 ? 12.582 14.121 2.858 1.00 49.50 84 SER A O 1
ATOM 629 N N . CYS A 1 85 ? 11.699 12.066 2.949 1.00 46.84 85 CYS A N 1
ATOM 630 C CA . CYS A 1 85 ? 10.405 12.510 3.440 1.00 46.84 85 CYS A CA 1
ATOM 631 C C . CYS A 1 85 ? 10.591 12.777 4.938 1.00 46.84 85 CYS A C 1
ATOM 633 O O . CYS A 1 85 ? 10.418 11.899 5.780 1.00 46.84 85 CYS A O 1
ATOM 635 N N . ARG A 1 86 ? 11.077 13.980 5.266 1.00 46.91 86 ARG A N 1
ATOM 636 C CA . ARG A 1 86 ? 11.238 14.439 6.644 1.00 46.91 86 ARG A CA 1
ATOM 637 C C . ARG A 1 86 ? 9.916 14.205 7.357 1.00 46.91 86 ARG A C 1
ATOM 639 O O . ARG A 1 86 ? 8.940 14.902 7.096 1.00 46.91 86 ARG A O 1
ATOM 646 N N . THR A 1 87 ? 9.905 13.240 8.268 1.00 42.12 87 THR A N 1
ATOM 647 C CA . THR A 1 87 ? 8.838 13.026 9.237 1.00 42.12 87 THR A CA 1
ATOM 648 C C . THR A 1 87 ? 8.796 14.250 10.151 1.00 42.12 87 THR A C 1
ATOM 650 O O . THR A 1 87 ? 9.305 14.221 11.271 1.00 42.12 87 THR A O 1
ATOM 653 N N . ARG A 1 88 ? 8.234 15.375 9.694 1.00 40.91 88 ARG A N 1
ATOM 654 C CA . ARG A 1 88 ? 7.738 16.379 10.631 1.00 40.91 88 ARG A CA 1
ATOM 655 C C . ARG A 1 88 ? 6.537 15.727 11.297 1.00 40.91 88 ARG A C 1
ATOM 657 O O . ARG A 1 88 ? 5.441 15.743 10.749 1.00 40.91 88 ARG A O 1
ATOM 664 N N . ARG A 1 89 ? 6.775 15.106 12.456 1.00 42.62 89 ARG A N 1
ATOM 665 C CA . ARG A 1 89 ? 5.726 14.720 13.400 1.00 42.62 89 ARG A CA 1
ATOM 666 C C . ARG A 1 89 ? 4.983 15.999 13.794 1.00 42.62 89 ARG A C 1
ATOM 668 O O . ARG A 1 89 ? 5.356 16.646 14.766 1.00 42.62 89 ARG A O 1
ATOM 675 N N . ARG A 1 90 ? 3.973 16.416 13.032 1.00 39.75 90 ARG A N 1
ATOM 676 C CA . ARG A 1 90 ? 2.905 17.221 13.620 1.00 39.75 90 ARG A CA 1
ATOM 677 C C . ARG A 1 90 ? 1.995 16.214 14.291 1.00 39.75 90 ARG A C 1
ATOM 679 O O . ARG A 1 90 ? 1.371 15.406 13.619 1.00 39.75 90 ARG A O 1
ATOM 686 N N . GLY A 1 91 ? 2.053 16.187 15.618 1.00 40.78 91 GLY A N 1
ATOM 687 C CA . GLY A 1 91 ? 1.191 15.349 16.430 1.00 40.78 91 GLY A CA 1
ATOM 688 C C . GLY A 1 91 ? -0.249 15.794 16.250 1.00 40.78 91 GLY A C 1
ATOM 689 O O . GLY A 1 91 ? -0.700 16.695 16.939 1.00 40.78 91 GLY A O 1
ATOM 690 N N . HIS A 1 92 ? -0.955 15.157 15.331 1.00 38.75 92 HIS A N 1
ATOM 691 C CA . HIS A 1 92 ? -2.395 15.047 15.391 1.00 38.75 92 HIS A CA 1
ATOM 692 C C . HIS A 1 92 ? -2.697 13.574 15.194 1.00 38.75 92 HIS A C 1
ATOM 694 O O . HIS A 1 92 ? -2.590 13.040 14.098 1.00 38.75 92 HIS A O 1
ATOM 700 N N . ALA A 1 93 ? -3.007 12.898 16.299 1.00 40.59 93 ALA A N 1
ATOM 701 C CA . ALA A 1 93 ? -3.758 11.665 16.220 1.00 40.59 93 ALA A CA 1
ATOM 702 C C . ALA A 1 93 ? -5.066 12.032 15.512 1.00 40.59 93 ALA A C 1
ATOM 704 O O . ALA A 1 93 ? -5.945 12.649 16.112 1.00 40.59 93 ALA A O 1
ATOM 705 N N . ALA A 1 94 ? -5.149 11.750 14.213 1.00 42.94 94 ALA A N 1
ATOM 706 C CA . ALA A 1 94 ? -6.419 11.683 13.526 1.00 42.94 94 ALA A CA 1
ATOM 707 C C . ALA A 1 94 ? -7.176 10.538 14.202 1.00 42.94 94 ALA A C 1
ATOM 709 O O . ALA A 1 94 ? -6.971 9.367 13.892 1.00 42.94 94 ALA A O 1
ATOM 710 N N . GLU A 1 95 ? -7.969 10.870 15.218 1.00 38.97 95 GLU A N 1
ATOM 711 C CA . GLU A 1 95 ? -8.908 9.942 15.822 1.00 38.97 95 GLU A CA 1
ATOM 712 C C . GLU A 1 95 ? -9.989 9.687 14.769 1.00 38.97 95 GLU A C 1
ATOM 714 O O . GLU A 1 95 ? -11.021 10.357 14.714 1.00 38.97 95 GLU A O 1
ATOM 719 N N . VAL A 1 96 ? -9.718 8.745 13.865 1.00 45.19 96 VAL A N 1
ATOM 720 C CA . VAL A 1 96 ? -10.694 8.249 12.900 1.00 45.19 96 VAL A CA 1
ATOM 721 C C . VAL A 1 96 ? -11.694 7.406 13.690 1.00 45.19 96 VAL A C 1
ATOM 723 O O . VAL A 1 96 ? -11.631 6.180 13.712 1.00 45.19 96 VAL A O 1
ATOM 726 N N . ARG A 1 97 ? -12.639 8.059 14.378 1.00 41.88 97 ARG A N 1
ATOM 727 C CA . ARG A 1 97 ? -13.831 7.389 14.911 1.00 41.88 97 ARG A CA 1
ATOM 728 C C . ARG A 1 97 ? -14.748 7.029 13.750 1.00 41.88 97 ARG A C 1
ATOM 730 O O . ARG A 1 97 ? -15.775 7.667 13.525 1.00 41.88 97 ARG A O 1
ATOM 737 N N . PHE A 1 98 ? -14.397 5.974 13.023 1.00 43.03 98 PHE A N 1
ATOM 738 C CA . PHE A 1 98 ? -15.370 5.259 12.215 1.00 43.03 98 PHE A CA 1
ATOM 739 C C . PHE A 1 98 ? -16.299 4.530 13.188 1.00 43.03 98 PHE A C 1
ATOM 741 O O . PHE A 1 98 ? -15.966 3.480 13.735 1.00 43.03 98 PHE A O 1
ATOM 748 N N . ARG A 1 99 ? -17.431 5.167 13.501 1.00 40.16 99 ARG A N 1
ATOM 749 C CA . ARG A 1 99 ? -18.480 4.628 14.368 1.00 40.16 99 ARG A CA 1
ATOM 750 C C . ARG A 1 99 ? -18.909 3.287 13.773 1.00 40.16 99 ARG A C 1
ATOM 752 O O . ARG A 1 99 ? -19.541 3.260 12.721 1.00 40.16 99 ARG A O 1
ATOM 759 N N . LEU A 1 100 ? -18.501 2.197 14.421 1.00 43.97 100 LEU A N 1
ATOM 760 C CA . LEU A 1 100 ? -18.887 0.835 14.077 1.00 43.97 100 LEU A CA 1
ATOM 761 C C . LEU A 1 100 ? -20.398 0.794 13.823 1.00 43.97 100 LEU A C 1
ATOM 763 O O . LEU A 1 100 ? -21.191 1.079 14.723 1.00 43.97 100 LEU A O 1
ATOM 767 N N . LEU A 1 101 ? -20.790 0.420 12.604 1.00 38.78 101 LEU A N 1
ATOM 768 C CA . LEU A 1 101 ? -22.084 -0.205 12.361 1.00 38.78 101 LEU A CA 1
ATOM 769 C C . LEU A 1 101 ? -22.058 -1.547 13.100 1.00 38.78 101 LEU A C 1
ATOM 771 O O . LEU A 1 101 ? -21.720 -2.583 12.537 1.00 38.78 101 LEU A O 1
ATOM 775 N N . HIS A 1 102 ? -22.367 -1.509 14.393 1.00 40.00 102 HIS A N 1
ATOM 776 C CA . HIS A 1 102 ? -22.929 -2.660 15.075 1.00 40.00 102 HIS A CA 1
ATOM 777 C C . HIS A 1 102 ? -24.330 -2.877 14.489 1.00 40.00 102 HIS A C 1
ATOM 779 O O . HIS A 1 102 ? -25.156 -1.966 14.605 1.00 40.00 102 HIS A O 1
ATOM 785 N N . PRO A 1 103 ? -24.667 -4.040 13.906 1.00 38.94 103 PRO A N 1
ATOM 786 C CA . PRO A 1 103 ? -26.052 -4.459 13.942 1.00 38.94 103 PRO A CA 1
ATOM 787 C C . PRO A 1 103 ? -26.361 -4.761 15.413 1.00 38.94 103 PRO A C 1
ATOM 789 O O . PRO A 1 103 ? -25.819 -5.694 16.007 1.00 38.94 103 PRO A O 1
ATOM 792 N N . ALA A 1 104 ? -27.174 -3.901 16.026 1.00 42.06 104 ALA A N 1
ATOM 793 C CA . ALA A 1 104 ? -27.917 -4.2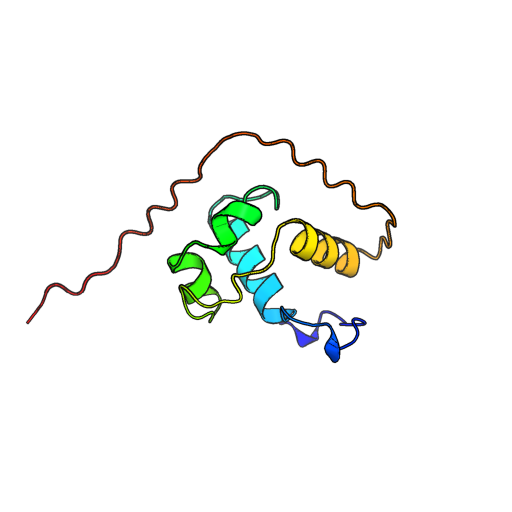75 17.218 1.00 42.06 104 ALA A CA 1
ATOM 794 C C . ALA A 1 104 ? -28.716 -5.545 16.888 1.00 42.06 104 ALA A C 1
ATOM 796 O O . ALA A 1 104 ? -29.246 -5.669 15.783 1.00 42.06 104 ALA A O 1
ATOM 797 N N . GLY A 1 105 ? -28.705 -6.498 17.814 1.00 51.09 105 GLY A N 1
ATOM 798 C CA . GLY A 1 105 ? -29.183 -7.850 17.575 1.00 51.09 105 GLY A CA 1
ATOM 799 C C . GLY A 1 105 ? -30.650 -7.971 17.167 1.00 51.09 105 GLY A C 1
ATOM 800 O O . GLY A 1 105 ? -31.473 -7.087 17.406 1.00 51.09 105 GLY A O 1
ATOM 801 N N . ALA A 1 106 ? -30.937 -9.143 16.612 1.00 38.00 106 ALA A N 1
ATOM 802 C CA . ALA A 1 106 ? -32.163 -9.900 16.807 1.00 38.00 106 ALA A CA 1
ATOM 803 C C . ALA A 1 106 ? -31.765 -11.379 16.863 1.00 38.00 106 ALA A C 1
ATOM 805 O O . ALA A 1 106 ? -30.912 -11.774 16.033 1.00 38.00 106 ALA A O 1
#

pLDDT: mean 76.3, std 21.25, range [38.0, 95.75]

Radius of gyration: 15.15 Å; chains: 1; bounding box: 50×29×33 Å

Foldseek 3Di:
DLVVQDDPDDPVPDPDRSQLLVQLQVVCVVLVVPQLLCVQVCQQPCVSCVSSVHHHPDPRTGDHSVRSVVSVCSVVVDPPDDPCPPNPPPDDPSPPCPPDPDPDDD

Sequence (106 aa):
MAACIPDARDPSCVVHTRLEQVRQRVYQMALGSEDCNDAHTLRHESALQVACDVVPHSSSPLSSQPTLCRLENAVNGRATGHGSCRTRRRGHAAEVRFRLLHPAGA

Secondary structure (DSSP, 8-state):
-GGGS---S-GGG-SS-HHHHHHHHHHHHHTT--SGGGHHHHTT-HHHHHHTT--TT-SSPSPPHHHHHHHHHHHTT---SS------------------------